Protein AF-A0A966EZM0-F1 (afdb_monomer_lite)

Radius of gyration: 12.66 Å; chains: 1; bounding box: 35×15×31 Å

pLDDT: mean 94.16, std 7.53, range [54.53, 98.69]

Secondary structure (DSSP, 8-state):
-PPPHHHHHHHHHHHHHHHHHHHHHHHHS---HHHHHHHHHGGG--S-SSGGGG-

Sequence (55 aa):
MKIDLRQQVVAFAGILQAGELVRQIASGGQCSQQSARASLESVFVNDPETTMAVF

Structure (mmCIF, N/CA/C/O backbone):
data_AF-A0A966EZM0-F1
#
_entry.id   AF-A0A966EZM0-F1
#
loop_
_atom_site.group_PDB
_atom_site.id
_atom_site.type_symbol
_atom_site.label_atom_id
_atom_site.label_alt_id
_atom_site.label_comp_id
_atom_site.label_asym_id
_atom_site.label_entity_id
_atom_site.label_seq_id
_atom_site.pdbx_PDB_ins_code
_atom_site.Cartn_x
_atom_site.Cartn_y
_atom_site.Cartn_z
_atom_site.occupancy
_atom_site.B_iso_or_equiv
_atom_site.auth_seq_id
_atom_site.auth_comp_id
_atom_site.auth_asym_id
_atom_site.auth_atom_id
_atom_site.pdbx_PDB_model_num
ATOM 1 N N . MET A 1 1 ? 18.640 -6.324 -14.411 1.00 54.53 1 MET A N 1
ATOM 2 C CA . MET A 1 1 ? 17.885 -5.053 -14.437 1.00 54.53 1 MET A CA 1
ATOM 3 C C . MET A 1 1 ? 17.778 -4.544 -13.006 1.00 54.53 1 MET A C 1
ATOM 5 O O . MET A 1 1 ? 17.245 -5.267 -12.176 1.00 54.53 1 MET A O 1
ATOM 9 N N . LYS A 1 2 ? 18.379 -3.397 -12.668 1.00 72.00 2 LYS A N 1
ATOM 10 C CA . LYS A 1 2 ? 18.293 -2.822 -11.314 1.00 72.00 2 LYS A CA 1
ATOM 11 C C . LYS A 1 2 ? 17.057 -1.925 -11.293 1.00 72.00 2 LYS A C 1
ATOM 13 O O . LYS A 1 2 ? 16.998 -0.989 -12.081 1.00 72.00 2 LYS A O 1
ATOM 18 N N . ILE A 1 3 ? 16.061 -2.256 -10.474 1.00 73.12 3 ILE A N 1
ATOM 19 C CA . ILE A 1 3 ? 14.860 -1.424 -10.337 1.00 73.12 3 ILE A CA 1
ATOM 20 C C . ILE A 1 3 ? 15.286 -0.100 -9.694 1.00 73.12 3 ILE A C 1
ATOM 22 O O . ILE A 1 3 ? 15.982 -0.107 -8.678 1.00 73.12 3 ILE A O 1
ATOM 26 N N . ASP A 1 4 ? 14.918 1.016 -10.321 1.00 90.06 4 ASP A N 1
ATOM 27 C CA . ASP A 1 4 ? 15.225 2.360 -9.834 1.00 90.06 4 ASP A CA 1
ATOM 28 C C . ASP A 1 4 ? 14.571 2.606 -8.463 1.00 90.06 4 ASP A C 1
ATOM 30 O O . ASP A 1 4 ? 13.425 2.217 -8.227 1.00 90.06 4 ASP A O 1
ATOM 34 N N . LEU A 1 5 ? 15.294 3.265 -7.552 1.00 93.25 5 LEU A N 1
ATOM 35 C CA . LEU A 1 5 ? 14.830 3.517 -6.184 1.00 93.25 5 LEU A CA 1
ATOM 36 C C . LEU A 1 5 ? 13.513 4.299 -6.186 1.00 93.25 5 LEU A C 1
ATOM 38 O O . LEU A 1 5 ? 12.634 4.024 -5.374 1.00 93.25 5 LEU A O 1
ATOM 42 N N . ARG A 1 6 ? 13.335 5.229 -7.133 1.00 92.88 6 ARG A N 1
ATOM 43 C CA . ARG A 1 6 ? 12.071 5.962 -7.282 1.00 92.88 6 ARG A CA 1
ATOM 44 C C . ARG A 1 6 ? 10.902 5.011 -7.527 1.00 92.88 6 ARG A C 1
ATOM 46 O O . ARG A 1 6 ? 9.866 5.154 -6.892 1.00 92.88 6 ARG A O 1
ATOM 53 N N . GLN A 1 7 ? 11.078 4.028 -8.408 1.00 93.62 7 GLN A N 1
ATOM 54 C CA . GLN A 1 7 ? 10.043 3.043 -8.732 1.00 93.62 7 GLN A CA 1
ATOM 55 C C . GLN A 1 7 ? 9.688 2.192 -7.502 1.00 93.62 7 GLN A C 1
ATOM 57 O O . GLN A 1 7 ? 8.518 1.911 -7.261 1.00 93.62 7 GLN A O 1
ATOM 62 N N . GLN A 1 8 ? 10.682 1.842 -6.680 1.00 93.94 8 GLN A N 1
ATOM 63 C CA . GLN A 1 8 ? 10.460 1.118 -5.422 1.00 93.94 8 GLN A CA 1
ATOM 64 C C . GLN A 1 8 ? 9.691 1.959 -4.397 1.00 93.94 8 GLN A C 1
ATOM 66 O O . GLN A 1 8 ? 8.762 1.459 -3.764 1.00 93.94 8 GLN A O 1
ATOM 71 N N . VAL A 1 9 ? 10.047 3.239 -4.255 1.00 95.94 9 VAL A N 1
ATOM 72 C CA . VAL A 1 9 ? 9.368 4.170 -3.340 1.00 95.94 9 VAL A CA 1
ATOM 73 C C . VAL A 1 9 ? 7.905 4.364 -3.741 1.00 95.94 9 VAL A C 1
ATOM 7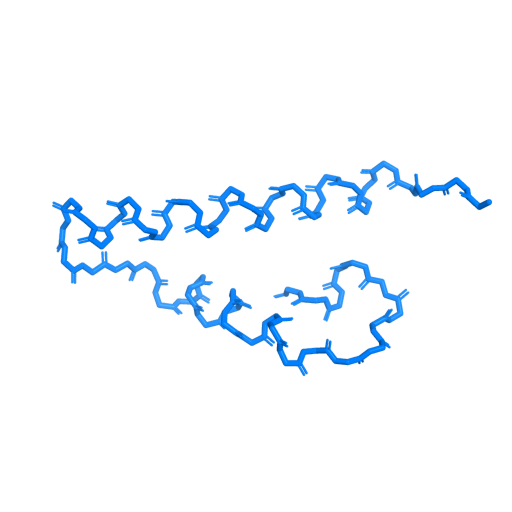5 O O . VAL A 1 9 ? 7.039 4.347 -2.872 1.00 95.94 9 VAL A O 1
ATOM 78 N N . VAL A 1 10 ? 7.614 4.486 -5.039 1.00 95.19 10 VAL A N 1
ATOM 79 C CA . VAL A 1 10 ? 6.237 4.620 -5.544 1.00 95.19 10 VAL A CA 1
ATOM 80 C C . VAL A 1 10 ? 5.420 3.362 -5.252 1.00 95.19 10 VAL A C 1
ATOM 82 O O . VAL A 1 10 ? 4.319 3.462 -4.717 1.00 95.19 10 VAL A O 1
ATOM 85 N N . ALA A 1 11 ? 5.972 2.175 -5.521 1.00 95.19 11 ALA A N 1
ATOM 86 C CA . ALA A 1 11 ? 5.294 0.918 -5.200 1.00 95.19 11 ALA A CA 1
ATOM 87 C C . ALA A 1 11 ? 4.986 0.811 -3.698 1.00 95.19 11 ALA A C 1
ATOM 89 O O . ALA A 1 11 ? 3.878 0.445 -3.305 1.00 95.19 11 ALA A O 1
ATOM 90 N N . PHE A 1 12 ? 5.950 1.176 -2.850 1.00 96.88 12 PHE A N 1
ATOM 91 C CA . PHE A 1 12 ? 5.759 1.165 -1.404 1.00 96.88 12 PHE A CA 1
ATOM 92 C C . PHE A 1 12 ? 4.705 2.183 -0.945 1.00 96.88 12 PHE A C 1
ATOM 94 O O . PHE A 1 12 ? 3.876 1.861 -0.094 1.00 96.88 12 PHE A O 1
ATOM 101 N N . ALA A 1 13 ? 4.672 3.375 -1.545 1.00 97.06 13 ALA A N 1
ATOM 102 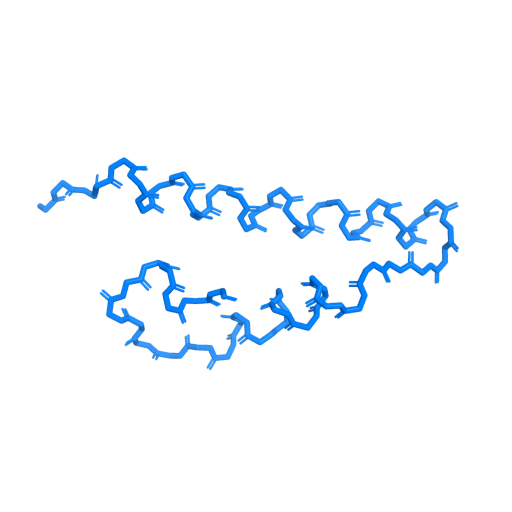C CA . ALA A 1 13 ? 3.631 4.365 -1.283 1.00 97.06 13 ALA A CA 1
ATOM 103 C C . ALA A 1 13 ? 2.228 3.830 -1.621 1.00 97.06 13 ALA A C 1
ATOM 105 O O . ALA A 1 13 ? 1.299 4.060 -0.850 1.00 97.06 13 ALA A O 1
ATOM 106 N N . GLY A 1 14 ? 2.083 3.048 -2.697 1.00 96.56 14 GLY A N 1
ATOM 107 C CA . GLY A 1 14 ? 0.827 2.368 -3.033 1.00 96.56 14 GLY A CA 1
ATOM 108 C C . GLY A 1 14 ? 0.352 1.390 -1.948 1.00 96.56 14 GLY A C 1
ATOM 109 O O . GLY A 1 14 ?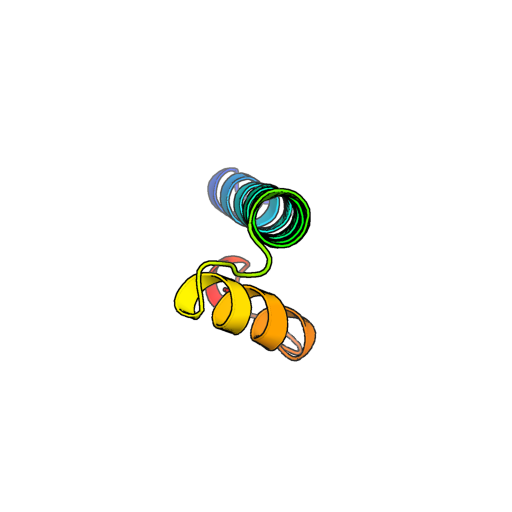 -0.830 1.378 -1.600 1.00 96.56 14 GLY A O 1
ATOM 110 N N . ILE A 1 15 ? 1.274 0.626 -1.346 1.00 97.75 15 ILE A N 1
ATOM 111 C CA . ILE A 1 15 ? 0.969 -0.275 -0.216 1.00 97.75 15 ILE A CA 1
ATOM 112 C C . ILE A 1 15 ? 0.476 0.529 0.993 1.00 97.75 15 ILE A C 1
ATOM 114 O O . ILE A 1 15 ? -0.540 0.183 1.602 1.00 97.75 15 ILE A O 1
ATOM 118 N N . LEU A 1 16 ? 1.172 1.618 1.330 1.00 98.44 16 LEU A N 1
ATOM 119 C CA . LEU A 1 16 ? 0.782 2.488 2.440 1.00 98.44 16 LEU A CA 1
ATOM 120 C C . LEU A 1 16 ? -0.574 3.161 2.191 1.00 98.44 16 LEU A C 1
ATOM 122 O O . LEU A 1 16 ? -1.394 3.215 3.107 1.00 98.44 16 LEU A O 1
ATOM 126 N N . GLN A 1 17 ? -0.840 3.615 0.961 1.00 98.06 17 GLN A N 1
ATOM 127 C CA . GLN A 1 17 ? -2.128 4.196 0.576 1.00 98.06 17 GLN A CA 1
ATOM 128 C C . GLN A 1 17 ? -3.267 3.197 0.796 1.00 98.06 17 GLN A C 1
ATOM 130 O O . GLN A 1 17 ? -4.260 3.541 1.434 1.00 98.06 17 GLN A O 1
ATOM 135 N N . ALA A 1 18 ? -3.114 1.952 0.337 1.00 98.25 18 ALA A N 1
ATOM 136 C CA . ALA A 1 18 ? -4.122 0.915 0.548 1.00 98.25 18 ALA A CA 1
ATOM 137 C C . ALA A 1 18 ? -4.375 0.650 2.045 1.00 98.25 18 ALA A C 1
ATOM 139 O O . ALA A 1 18 ? -5.528 0.580 2.476 1.00 98.25 18 ALA A O 1
ATOM 140 N N . GLY A 1 19 ? -3.314 0.565 2.855 1.00 98.56 19 GLY A N 1
ATOM 141 C CA . GLY A 1 19 ? -3.433 0.388 4.306 1.00 98.56 19 GLY A CA 1
ATOM 142 C C . GLY A 1 19 ? -4.150 1.551 5.002 1.00 98.56 19 GLY A C 1
ATOM 143 O O . GLY A 1 19 ? -5.021 1.333 5.846 1.00 98.56 19 GLY A O 1
ATOM 144 N N . GLU A 1 20 ? -3.835 2.789 4.621 1.00 98.62 20 GLU A N 1
ATOM 145 C CA . GLU A 1 20 ? -4.463 3.983 5.190 1.00 98.62 20 GLU A CA 1
ATOM 146 C C . GLU A 1 20 ? -5.948 4.093 4.808 1.00 98.62 20 GLU A C 1
ATOM 148 O O . GLU A 1 20 ? -6.773 4.436 5.656 1.00 98.62 20 GLU A O 1
ATOM 153 N N . LEU A 1 21 ? -6.324 3.724 3.578 1.00 98.69 21 LEU A N 1
ATOM 154 C CA . LEU A 1 21 ? -7.731 3.658 3.162 1.00 98.69 21 LEU A CA 1
ATOM 155 C C . LEU A 1 21 ? -8.531 2.668 4.020 1.00 98.69 21 LEU A C 1
ATOM 157 O O . LEU A 1 21 ? -9.614 3.005 4.502 1.00 98.69 21 LEU A O 1
ATOM 161 N N . VAL A 1 22 ? -7.977 1.478 4.275 1.00 98.56 22 VAL A N 1
ATOM 162 C CA . VAL A 1 22 ? -8.599 0.479 5.161 1.00 98.56 22 VAL A CA 1
ATOM 163 C C . VAL A 1 22 ? -8.746 1.029 6.579 1.00 98.56 22 VAL A C 1
ATOM 165 O O . VAL A 1 22 ? -9.814 0.899 7.178 1.00 98.56 22 VAL A O 1
ATOM 168 N N . ARG A 1 23 ? -7.713 1.696 7.110 1.00 98.69 23 ARG A N 1
ATOM 169 C CA . ARG A 1 23 ? -7.767 2.325 8.439 1.00 98.69 23 ARG A CA 1
ATOM 170 C C . ARG A 1 23 ? -8.862 3.394 8.520 1.00 98.69 23 ARG A C 1
ATOM 172 O O . ARG A 1 23 ? -9.582 3.448 9.518 1.00 98.69 23 ARG A O 1
ATOM 179 N N . GLN A 1 24 ? -9.010 4.236 7.497 1.00 98.62 24 GLN A N 1
ATOM 180 C CA . GLN A 1 24 ? -10.057 5.265 7.437 1.00 98.62 24 GLN A CA 1
ATOM 181 C C . GLN A 1 24 ? -11.458 4.644 7.438 1.00 98.62 24 GLN A C 1
ATOM 183 O O . GLN A 1 24 ? -12.291 5.032 8.257 1.00 98.62 24 GLN A O 1
ATOM 188 N N . ILE A 1 25 ? -11.690 3.611 6.620 1.00 98.50 25 ILE A N 1
ATOM 189 C CA . ILE A 1 25 ? -12.971 2.887 6.595 1.00 98.50 25 ILE A CA 1
ATOM 190 C C . ILE A 1 25 ? -13.257 2.254 7.960 1.00 98.50 25 ILE A C 1
ATOM 192 O O . ILE A 1 25 ? -14.342 2.439 8.507 1.00 98.50 25 ILE A O 1
ATOM 196 N N . ALA A 1 26 ? -12.281 1.553 8.540 1.00 98.62 26 ALA A N 1
ATOM 197 C CA . ALA A 1 26 ? -12.451 0.870 9.819 1.00 98.62 26 ALA A CA 1
ATOM 198 C C . ALA A 1 26 ? -12.717 1.836 10.988 1.00 98.62 26 ALA A C 1
ATOM 200 O O . ALA A 1 26 ? -13.448 1.490 11.911 1.00 98.62 26 ALA A O 1
ATOM 201 N N . SER A 1 27 ? -12.125 3.036 10.960 1.00 98.12 27 SER A N 1
ATOM 202 C CA . SER A 1 27 ? -12.236 4.019 12.051 1.00 98.12 27 SER A CA 1
ATOM 203 C C . SER A 1 27 ? -13.357 5.046 11.876 1.00 98.12 27 SER A C 1
ATOM 205 O O . SER A 1 27 ? -13.826 5.590 12.872 1.00 98.12 27 SER A O 1
ATOM 207 N N . GLY A 1 28 ? -13.793 5.323 10.644 1.00 97.19 28 GLY A N 1
ATOM 208 C CA . GLY A 1 28 ? -14.733 6.409 10.347 1.00 97.19 28 GLY A CA 1
ATOM 209 C C . GLY A 1 28 ? -15.814 6.083 9.317 1.00 97.19 28 GLY A C 1
ATOM 210 O O . GLY A 1 28 ? -16.598 6.967 8.984 1.00 97.19 28 GLY A O 1
ATOM 211 N N . GLY A 1 29 ? -15.866 4.856 8.790 1.00 98.00 29 GLY A N 1
ATOM 212 C CA . GLY A 1 29 ? -16.883 4.417 7.824 1.00 98.00 29 GLY A CA 1
ATOM 213 C C . GLY A 1 29 ? -16.743 5.000 6.412 1.00 98.00 29 GLY A C 1
ATOM 214 O O . GLY A 1 29 ? -17.542 4.680 5.538 1.00 98.00 29 GLY A O 1
ATOM 215 N N . GLN A 1 30 ? -15.732 5.836 6.170 1.00 98.00 30 GLN A N 1
ATOM 216 C CA . GLN A 1 30 ? -15.447 6.481 4.887 1.00 98.00 30 GLN A CA 1
ATOM 217 C C . GLN A 1 30 ? -13.936 6.643 4.693 1.00 98.00 30 GLN A C 1
ATOM 219 O O . GLN A 1 30 ? -13.178 6.578 5.658 1.00 98.00 30 GLN A O 1
ATOM 224 N N . CYS A 1 31 ? -13.496 6.884 3.459 1.00 98.50 31 CYS A N 1
ATOM 225 C CA . CYS A 1 31 ? -12.097 7.171 3.138 1.00 98.50 31 CYS A CA 1
ATOM 226 C C . CYS A 1 31 ? -11.971 8.209 2.014 1.00 98.50 31 CYS A C 1
ATOM 228 O O . CYS A 1 31 ? -12.968 8.628 1.422 1.00 98.50 31 CYS A O 1
ATOM 230 N N . SER A 1 32 ? -10.739 8.637 1.725 1.00 98.25 32 SER A N 1
ATOM 231 C CA . SER A 1 32 ? -10.433 9.500 0.576 1.00 98.25 32 SER A CA 1
ATOM 232 C C . SER A 1 32 ? -10.884 8.860 -0.739 1.00 98.25 32 SER A C 1
ATOM 234 O O . SER A 1 32 ? -10.284 7.895 -1.208 1.00 98.25 32 SER A O 1
ATOM 236 N N . GLN A 1 33 ? -11.898 9.446 -1.380 1.00 98.00 33 GLN A N 1
ATOM 237 C CA . GLN A 1 33 ? -12.442 8.923 -2.636 1.00 98.00 33 GLN A CA 1
ATOM 238 C C . GLN A 1 33 ? -11.445 9.003 -3.795 1.00 98.00 33 GLN A C 1
ATOM 240 O O . GLN A 1 33 ? -11.394 8.102 -4.628 1.00 98.00 33 GLN A O 1
ATOM 245 N N . GLN A 1 34 ? -10.624 10.055 -3.839 1.00 97.56 34 GLN A N 1
ATOM 246 C CA . GLN A 1 34 ? -9.587 10.202 -4.860 1.00 97.56 34 GLN A CA 1
ATOM 247 C C . GLN A 1 34 ? -8.539 9.090 -4.741 1.00 97.56 34 GLN A C 1
ATOM 249 O O . GLN A 1 34 ? -8.221 8.428 -5.726 1.00 97.56 34 GLN A O 1
ATOM 254 N N . SER A 1 35 ? -8.036 8.856 -3.528 1.00 97.56 35 SER A N 1
ATOM 255 C CA . SER A 1 35 ? -7.027 7.825 -3.270 1.00 97.56 35 SER A CA 1
ATOM 256 C C . SER A 1 35 ? -7.606 6.418 -3.434 1.00 97.56 35 SER A C 1
ATOM 258 O O . SER A 1 35 ? -6.942 5.548 -3.988 1.00 97.56 35 SER A O 1
ATOM 260 N N . ALA A 1 36 ? -8.858 6.197 -3.016 1.00 97.88 36 ALA A N 1
ATOM 261 C CA . ALA A 1 36 ? -9.560 4.935 -3.231 1.00 97.88 36 ALA A CA 1
ATOM 262 C C . ALA A 1 36 ? -9.714 4.623 -4.719 1.00 97.88 36 ALA A C 1
ATOM 264 O O . ALA A 1 36 ? -9.433 3.503 -5.137 1.00 97.88 36 ALA A O 1
ATOM 265 N N . ARG A 1 37 ? -10.092 5.618 -5.529 1.00 97.69 37 ARG A N 1
ATOM 266 C CA . ARG A 1 37 ? -10.191 5.465 -6.980 1.00 97.69 37 ARG A CA 1
ATOM 267 C C . ARG A 1 37 ? -8.852 5.069 -7.602 1.00 97.69 37 ARG A C 1
ATOM 269 O O . ARG A 1 37 ? -8.813 4.050 -8.277 1.00 97.69 37 ARG A O 1
ATOM 276 N N . ALA A 1 38 ? -7.776 5.802 -7.313 1.00 96.69 38 ALA A N 1
ATOM 277 C CA . ALA A 1 38 ? -6.444 5.480 -7.835 1.00 96.69 38 ALA A CA 1
ATOM 278 C C . ALA A 1 38 ? -5.981 4.072 -7.407 1.00 96.69 38 ALA A C 1
ATOM 280 O O . ALA A 1 38 ? -5.525 3.282 -8.230 1.00 96.69 38 ALA A O 1
ATOM 281 N N . SER A 1 39 ? -6.175 3.703 -6.133 1.00 97.62 39 SER A N 1
ATOM 282 C CA . SER A 1 39 ? -5.856 2.354 -5.642 1.00 97.62 39 SER A CA 1
ATOM 283 C C . SER A 1 39 ? -6.674 1.256 -6.325 1.00 97.62 39 SER A C 1
ATOM 285 O O . SER A 1 39 ? -6.126 0.198 -6.619 1.00 97.62 39 SER A O 1
ATOM 287 N N . LEU A 1 40 ? -7.965 1.471 -6.585 1.00 97.12 40 LEU A N 1
ATOM 288 C CA . LEU A 1 40 ? -8.809 0.481 -7.258 1.00 97.12 40 LEU A CA 1
ATOM 289 C C . LEU A 1 40 ? -8.484 0.373 -8.752 1.00 97.12 40 LEU A C 1
ATOM 291 O O . LEU A 1 40 ? -8.3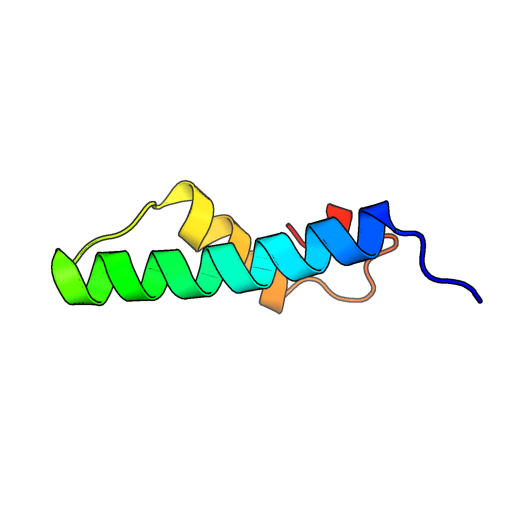86 -0.737 -9.267 1.00 97.12 40 LEU A O 1
ATOM 295 N N . GLU A 1 41 ? -8.283 1.502 -9.434 1.00 97.19 41 GLU A N 1
ATOM 296 C CA . GLU A 1 41 ? -7.896 1.545 -10.850 1.00 97.19 41 GLU A CA 1
ATOM 297 C C . GLU A 1 41 ? -6.547 0.844 -11.077 1.00 97.19 41 GLU A C 1
ATOM 299 O O . GLU A 1 41 ? -6.409 0.119 -12.062 1.00 97.19 41 GLU A O 1
ATOM 304 N N . SER A 1 42 ? -5.614 0.940 -10.119 1.00 96.44 42 SER A N 1
ATOM 305 C CA . SER A 1 42 ? -4.297 0.286 -10.191 1.00 96.44 42 SER A CA 1
ATOM 306 C C . SER A 1 42 ? -4.344 -1.233 -10.415 1.00 96.44 42 SER A C 1
ATOM 308 O O . SER A 1 42 ? -3.444 -1.793 -11.036 1.00 96.44 42 SER A O 1
ATOM 310 N N . VAL A 1 43 ? -5.412 -1.910 -9.970 1.00 96.38 43 VAL A N 1
ATOM 311 C CA . VAL A 1 43 ? -5.600 -3.367 -10.130 1.00 96.38 43 VAL A CA 1
ATOM 312 C C . VAL A 1 43 ? -5.892 -3.752 -11.584 1.00 96.38 43 VAL A C 1
ATOM 314 O O . VAL A 1 43 ? -5.662 -4.891 -11.986 1.00 96.38 43 VAL A O 1
ATOM 317 N N . PHE A 1 44 ? -6.398 -2.808 -12.377 1.00 96.56 44 PHE A N 1
ATOM 318 C CA . PHE A 1 44 ? -6.813 -3.029 -13.762 1.00 96.56 44 PHE A CA 1
ATOM 319 C C . PHE A 1 44 ? -5.800 -2.506 -14.788 1.00 96.56 44 PHE A C 1
ATOM 321 O O . PHE A 1 44 ? -6.032 -2.633 -15.993 1.00 96.56 44 PHE A O 1
ATO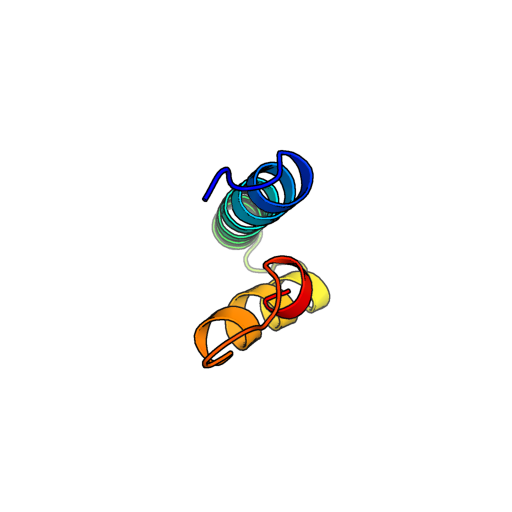M 328 N N . VAL A 1 45 ? -4.679 -1.933 -14.340 1.00 95.62 45 VAL A N 1
ATOM 329 C CA . VAL A 1 45 ? -3.592 -1.505 -15.224 1.00 95.62 45 VAL A CA 1
ATOM 330 C C . VAL A 1 45 ? -2.806 -2.736 -15.676 1.00 95.62 45 VAL A C 1
ATOM 332 O O . VAL A 1 45 ? -2.131 -3.386 -14.881 1.00 95.62 45 VAL A O 1
ATOM 335 N N . ASN A 1 46 ? -2.890 -3.050 -16.968 1.00 93.12 46 ASN A N 1
ATOM 336 C CA . ASN A 1 46 ? -2.146 -4.145 -17.588 1.00 93.12 46 ASN A CA 1
ATOM 337 C C . ASN A 1 46 ? -0.914 -3.593 -18.315 1.00 93.12 46 ASN A C 1
ATOM 339 O O . ASN A 1 46 ? -0.992 -2.532 -18.931 1.00 93.12 46 ASN A O 1
ATOM 343 N N . ASP A 1 47 ? 0.203 -4.318 -18.229 1.00 91.56 47 ASP A N 1
ATOM 344 C CA . ASP A 1 47 ? 1.474 -4.010 -18.902 1.00 91.56 47 ASP A CA 1
ATOM 345 C C . ASP A 1 47 ? 1.967 -2.546 -18.755 1.00 91.56 47 ASP A C 1
ATOM 347 O O . ASP A 1 47 ? 2.285 -1.893 -19.752 1.00 91.56 47 ASP A O 1
ATOM 351 N N . PRO A 1 48 ? 2.056 -1.991 -17.527 1.00 90.94 48 PRO A N 1
ATOM 352 C CA . PRO A 1 48 ? 2.507 -0.618 -17.325 1.00 90.94 48 PRO A CA 1
ATOM 353 C C . PRO A 1 48 ? 3.989 -0.443 -17.685 1.00 90.94 48 PRO A C 1
ATOM 355 O O . PRO A 1 48 ? 4.851 -1.201 -17.239 1.00 90.94 48 PRO A O 1
ATOM 358 N N . GLU A 1 49 ? 4.311 0.631 -18.410 1.00 89.56 49 GLU A N 1
ATOM 359 C CA . GLU A 1 49 ? 5.702 0.966 -18.760 1.00 89.56 49 GLU A CA 1
ATOM 360 C C . GLU A 1 49 ? 6.537 1.404 -17.543 1.00 89.56 49 GLU A C 1
ATOM 362 O O . GLU A 1 49 ? 7.761 1.267 -17.533 1.00 89.56 49 GLU A O 1
ATOM 367 N N . THR A 1 50 ? 5.888 1.942 -16.502 1.00 89.00 50 THR A N 1
ATOM 368 C CA . THR A 1 50 ? 6.535 2.370 -15.251 1.00 89.00 50 THR A CA 1
ATOM 369 C C . THR A 1 50 ? 5.622 2.134 -14.049 1.00 89.00 50 THR A C 1
ATOM 371 O O . THR A 1 50 ? 4.402 2.140 -14.184 1.00 89.00 50 THR A O 1
ATOM 374 N N . THR A 1 51 ? 6.183 2.028 -12.843 1.00 90.62 51 THR A N 1
ATOM 375 C CA . THR A 1 51 ? 5.409 1.957 -11.592 1.00 90.62 51 THR A CA 1
ATOM 376 C C . THR A 1 51 ? 4.539 3.198 -11.381 1.00 90.62 51 THR A C 1
ATOM 378 O O . THR A 1 51 ? 3.473 3.097 -10.791 1.00 90.62 51 THR A O 1
ATOM 381 N N . MET A 1 52 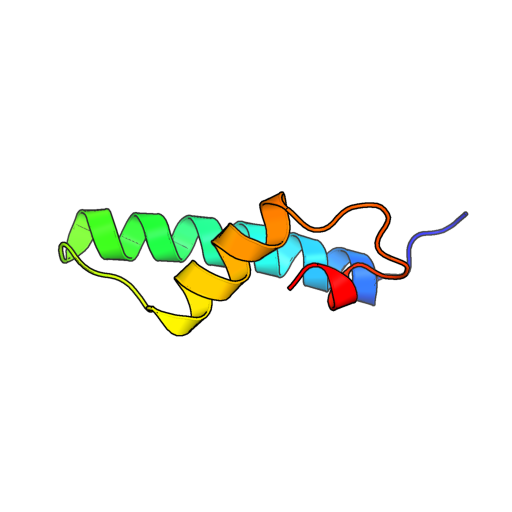? 4.954 4.370 -11.876 1.00 90.31 52 MET A N 1
ATOM 382 C CA . MET A 1 52 ? 4.113 5.573 -11.820 1.00 90.31 52 MET A CA 1
ATOM 383 C C . MET A 1 52 ? 2.868 5.464 -12.699 1.00 90.31 52 MET A C 1
ATOM 385 O O . MET A 1 52 ? 1.877 6.094 -12.382 1.00 90.31 52 MET A O 1
ATOM 389 N N . ALA A 1 53 ? 2.894 4.677 -13.777 1.00 91.31 53 ALA A N 1
ATOM 390 C CA . ALA A 1 53 ? 1.726 4.492 -14.639 1.00 91.31 53 ALA A CA 1
ATOM 391 C C . ALA A 1 53 ? 0.634 3.610 -13.998 1.00 91.31 53 ALA A C 1
ATOM 393 O O . ALA A 1 53 ? -0.439 3.457 -14.571 1.00 91.31 53 ALA A O 1
ATOM 394 N N . VAL A 1 54 ? 0.914 3.018 -12.831 1.00 91.69 54 VAL A N 1
ATOM 395 C CA . VAL A 1 54 ? -0.019 2.172 -12.074 1.00 91.69 54 VAL A CA 1
ATOM 396 C C . VAL A 1 54 ? -0.959 2.996 -11.181 1.00 91.69 54 VAL A C 1
ATOM 398 O O . VAL A 1 54 ? -2.033 2.506 -10.846 1.00 91.69 54 VAL A O 1
ATOM 401 N N . PHE A 1 55 ? -0.578 4.219 -10.791 1.00 88.69 55 PHE A N 1
ATOM 402 C CA . PHE A 1 55 ? -1.270 5.040 -9.784 1.00 88.69 55 PHE A CA 1
ATOM 403 C C . PHE A 1 55 ? -1.601 6.438 -10.306 1.00 88.69 55 PHE A C 1
ATOM 405 O O . PHE A 1 55 ? -2.633 6.986 -9.858 1.00 88.69 55 PHE A O 1
#

Foldseek 3Di:
DDPDVVLVVLVVVLVVLVVVQVVCCVPPVGGDPVSVVLSVQLVVDPPDPGSVSSD